Protein AF-A0A0P9DHN0-F1 (afdb_monomer)

Nearest PDB structures (foldseek):
  5w93-assembly2_B  TM=3.216E-01  e=1.564E+00  Mus musculus
  3rqg-assembly2_C  TM=2.589E-01  e=5.281E+00  Homo sapiens
  3rqg-assembly3_C  TM=2.589E-01  e=5.281E+00  Homo sapiens
  3l8i-assembly3_C-2  TM=2.697E-01  e=8.593E+00  Homo sapiens
  3l8i-assembly4_C  TM=2.697E-01  e=8.593E+00  Homo sapiens

Mean predicted aligned error: 5.7 Å

Structure (mmCIF, N/CA/C/O backbone):
data_AF-A0A0P9DHN0-F1
#
_entry.id   AF-A0A0P9DHN0-F1
#
loop_
_atom_site.group_PDB
_atom_site.id
_atom_site.type_symbol
_atom_site.label_atom_id
_atom_site.label_alt_id
_atom_site.label_comp_id
_atom_site.label_asym_id
_atom_site.label_entity_id
_atom_site.label_seq_id
_atom_site.pdbx_PDB_ins_code
_atom_site.Cartn_x
_atom_site.Cartn_y
_atom_site.Cartn_z
_atom_site.occupancy
_atom_site.B_iso_or_equiv
_atom_site.auth_seq_id
_atom_site.auth_comp_id
_atom_site.auth_asym_id
_atom_site.auth_atom_id
_atom_site.pdbx_PDB_model_num
ATOM 1 N N . MET A 1 1 ? -7.148 16.954 20.393 1.00 38.78 1 MET A N 1
ATOM 2 C CA . MET A 1 1 ? -5.709 17.163 20.135 1.00 38.78 1 MET A CA 1
ATOM 3 C C . MET A 1 1 ? -5.195 15.887 19.484 1.00 38.78 1 MET A C 1
ATOM 5 O O . MET A 1 1 ? -5.041 14.894 20.178 1.00 38.78 1 MET A O 1
ATOM 9 N N . VAL A 1 2 ? -5.097 15.856 18.152 1.00 50.22 2 VAL A N 1
ATOM 10 C CA . VAL A 1 2 ? -4.623 14.665 17.426 1.00 50.22 2 VAL A CA 1
ATOM 11 C C . VAL A 1 2 ? -3.109 14.611 17.604 1.00 50.22 2 VAL A C 1
ATOM 13 O O . VAL A 1 2 ? -2.410 15.540 17.203 1.00 50.22 2 VAL A O 1
ATOM 16 N N . VAL A 1 3 ? -2.605 13.579 18.277 1.00 54.25 3 VAL A N 1
ATOM 17 C CA . VAL A 1 3 ? -1.162 13.344 18.385 1.00 54.25 3 VAL A CA 1
ATOM 18 C C . VAL A 1 3 ? -0.715 12.787 17.039 1.00 54.25 3 VAL A C 1
ATOM 20 O O . VAL A 1 3 ? -0.810 11.587 16.800 1.00 54.25 3 VAL A O 1
ATOM 23 N N . SER A 1 4 ? -0.285 13.665 16.134 1.00 64.75 4 SER A N 1
ATOM 24 C CA . SER A 1 4 ? 0.313 13.237 14.870 1.00 64.75 4 SER A CA 1
ATOM 25 C C . SER A 1 4 ? 1.574 12.430 15.171 1.00 64.75 4 SER A C 1
ATOM 27 O O . SER A 1 4 ? 2.517 12.942 15.781 1.00 64.75 4 SER A O 1
ATOM 29 N N . ILE A 1 5 ? 1.601 11.164 14.762 1.00 78.38 5 ILE A N 1
ATOM 30 C CA . ILE A 1 5 ? 2.792 10.322 14.905 1.00 78.38 5 ILE A CA 1
ATOM 31 C C . ILE A 1 5 ? 3.833 10.716 13.852 1.00 78.38 5 ILE A C 1
ATOM 33 O O . ILE A 1 5 ? 3.501 11.194 12.766 1.00 78.38 5 ILE A O 1
ATOM 37 N N . ASN A 1 6 ? 5.116 10.538 14.169 1.00 85.12 6 ASN A N 1
ATOM 38 C CA . ASN A 1 6 ? 6.185 10.938 13.260 1.00 85.12 6 ASN A CA 1
ATOM 39 C C . ASN A 1 6 ? 6.344 9.958 12.079 1.00 85.12 6 ASN A C 1
ATOM 41 O O . ASN A 1 6 ? 5.947 8.791 12.135 1.00 85.12 6 ASN A O 1
ATOM 45 N N . LEU A 1 7 ? 6.982 10.434 11.007 1.00 85.81 7 LEU A N 1
ATOM 46 C CA . LEU A 1 7 ? 7.231 9.640 9.801 1.00 85.81 7 LEU A CA 1
ATOM 47 C C . LEU A 1 7 ? 8.051 8.371 10.090 1.00 85.81 7 LEU A C 1
ATOM 49 O O . LEU A 1 7 ? 7.834 7.348 9.451 1.00 85.81 7 LEU A O 1
ATOM 53 N N . ALA A 1 8 ? 8.963 8.407 11.065 1.00 87.81 8 ALA A N 1
ATOM 54 C CA . ALA A 1 8 ? 9.816 7.266 11.393 1.00 87.81 8 ALA A CA 1
ATOM 55 C C . ALA A 1 8 ? 9.011 6.056 11.901 1.00 87.81 8 ALA A C 1
ATOM 57 O O . ALA A 1 8 ? 9.312 4.924 11.521 1.00 87.81 8 ALA A O 1
ATOM 58 N N . VAL A 1 9 ? 7.965 6.284 12.703 1.00 89.94 9 VAL A N 1
ATOM 59 C CA . VAL A 1 9 ? 7.051 5.226 13.167 1.00 89.94 9 VAL A CA 1
ATOM 60 C C . VAL A 1 9 ? 6.307 4.598 11.989 1.00 89.94 9 VAL A C 1
ATOM 62 O O . VAL A 1 9 ? 6.226 3.374 11.888 1.00 89.94 9 VAL A O 1
ATOM 65 N N . VAL A 1 10 ? 5.814 5.423 11.065 1.00 92.00 10 VAL A N 1
ATOM 66 C CA . VAL A 1 10 ? 5.104 4.949 9.870 1.00 92.00 10 VAL A CA 1
ATOM 67 C C . VAL A 1 10 ? 6.028 4.152 8.951 1.00 92.00 10 VAL A C 1
ATOM 69 O O . VAL A 1 10 ? 5.682 3.049 8.536 1.00 92.00 10 VAL A O 1
ATOM 72 N N . GLU A 1 11 ? 7.232 4.653 8.681 1.00 92.31 11 GLU A N 1
ATOM 73 C CA . GLU A 1 11 ? 8.241 3.955 7.877 1.00 92.31 11 GLU A CA 1
ATOM 74 C C . GLU A 1 11 ? 8.648 2.614 8.506 1.00 92.31 11 GLU A C 1
ATOM 76 O O . GLU A 1 11 ? 8.776 1.601 7.813 1.00 92.31 11 GLU A O 1
ATOM 81 N N . HIS A 1 12 ? 8.789 2.569 9.834 1.00 92.62 12 HIS A N 1
ATOM 82 C CA . HIS A 1 12 ? 9.043 1.324 10.552 1.00 92.62 12 HIS A CA 1
ATOM 83 C C . HIS A 1 12 ? 7.888 0.324 10.389 1.00 92.62 12 HIS A C 1
ATOM 85 O O . HIS A 1 12 ? 8.124 -0.856 10.119 1.00 92.62 12 HIS A O 1
ATOM 91 N N . ALA A 1 13 ? 6.640 0.785 10.493 1.00 93.88 13 ALA A N 1
ATOM 92 C CA . ALA A 1 13 ? 5.463 -0.054 10.297 1.00 93.88 13 ALA A CA 1
ATOM 93 C C . ALA A 1 13 ? 5.363 -0.596 8.864 1.00 93.88 13 ALA A C 1
ATOM 95 O O . ALA A 1 13 ? 5.100 -1.785 8.679 1.00 93.88 13 ALA A O 1
ATOM 96 N N . ILE A 1 14 ? 5.637 0.242 7.857 1.00 94.88 14 ILE A N 1
ATOM 97 C CA . ILE A 1 14 ? 5.677 -0.167 6.446 1.00 94.88 14 ILE A CA 1
ATOM 98 C C . ILE A 1 14 ? 6.739 -1.247 6.247 1.00 94.88 14 ILE A C 1
ATOM 100 O O . ILE A 1 14 ? 6.458 -2.270 5.629 1.00 94.88 14 ILE A O 1
ATOM 104 N N . ARG A 1 15 ? 7.939 -1.069 6.813 1.00 93.75 15 ARG A N 1
ATOM 105 C CA . ARG A 1 15 ? 9.014 -2.067 6.715 1.00 93.75 15 ARG A CA 1
ATOM 106 C C . ARG A 1 15 ? 8.623 -3.401 7.353 1.00 93.75 15 ARG A C 1
ATOM 108 O O . ARG A 1 15 ? 8.897 -4.450 6.777 1.00 93.75 15 ARG A O 1
ATOM 115 N N . ARG A 1 16 ? 7.963 -3.383 8.515 1.00 94.69 16 ARG A N 1
ATOM 116 C CA . ARG A 1 16 ? 7.462 -4.611 9.157 1.00 94.69 16 ARG A CA 1
ATOM 117 C C . ARG A 1 16 ? 6.380 -5.296 8.324 1.00 94.69 16 ARG A C 1
ATOM 119 O O . ARG A 1 16 ? 6.363 -6.521 8.235 1.00 94.69 16 ARG A O 1
ATOM 126 N N . GLU A 1 17 ? 5.483 -4.526 7.712 1.00 96.00 17 GLU A N 1
ATOM 127 C CA . GLU A 1 17 ? 4.473 -5.079 6.807 1.00 96.00 17 GLU A CA 1
ATOM 128 C C . GLU A 1 17 ? 5.112 -5.674 5.545 1.00 96.00 17 GLU A C 1
ATOM 130 O O . GLU A 1 17 ? 4.726 -6.775 5.158 1.00 96.00 17 GLU A O 1
ATOM 135 N N . ARG A 1 18 ? 6.133 -5.024 4.963 1.00 94.19 18 ARG A N 1
ATOM 136 C CA . ARG A 1 18 ? 6.924 -5.569 3.843 1.00 94.19 18 ARG A CA 1
ATOM 137 C C . ARG A 1 18 ? 7.537 -6.914 4.199 1.00 94.19 18 ARG A C 1
ATOM 139 O O . ARG A 1 18 ? 7.290 -7.881 3.492 1.00 94.19 18 ARG A O 1
ATOM 146 N N . GLN A 1 19 ? 8.244 -6.990 5.328 1.00 94.12 19 GLN A N 1
ATOM 147 C CA . GLN A 1 19 ? 8.865 -8.231 5.803 1.00 94.12 19 GLN A CA 1
ATOM 148 C C . GLN A 1 19 ? 7.846 -9.364 5.949 1.00 94.12 19 GLN A C 1
ATOM 150 O O . GLN A 1 19 ? 8.111 -10.490 5.544 1.00 94.12 19 GLN A O 1
ATOM 155 N N . TYR A 1 20 ? 6.662 -9.073 6.491 1.00 93.00 20 TYR A N 1
ATOM 156 C CA . TYR A 1 20 ? 5.600 -10.072 6.569 1.00 93.00 20 TYR A CA 1
ATOM 157 C C . TYR A 1 20 ? 5.079 -10.489 5.189 1.00 93.00 20 TYR A C 1
ATOM 159 O O . TYR A 1 20 ? 4.799 -11.665 4.968 1.00 93.00 20 TYR A O 1
ATOM 167 N N . GLN A 1 21 ? 4.886 -9.536 4.274 1.00 92.75 21 GLN A N 1
ATOM 168 C CA . GLN A 1 21 ? 4.414 -9.837 2.924 1.00 92.75 21 GLN A CA 1
ATOM 169 C C . GLN A 1 21 ? 5.425 -10.707 2.177 1.00 92.75 21 GLN A C 1
ATOM 171 O O . GLN A 1 21 ? 5.005 -11.692 1.579 1.00 92.75 21 GLN A O 1
ATOM 176 N N . ASP A 1 22 ? 6.718 -10.409 2.306 1.00 92.94 22 ASP A N 1
ATOM 177 C CA . ASP A 1 22 ? 7.798 -11.209 1.728 1.00 92.94 22 ASP A CA 1
ATOM 178 C C . ASP A 1 22 ? 7.840 -12.618 2.350 1.00 92.94 22 ASP A C 1
ATOM 180 O O . ASP A 1 22 ? 7.936 -13.606 1.634 1.00 92.94 22 ASP A O 1
ATOM 184 N N . GLN A 1 23 ? 7.662 -12.753 3.671 1.00 92.62 23 GLN A N 1
ATOM 185 C CA . GLN A 1 23 ? 7.566 -14.070 4.328 1.00 92.62 23 GLN A CA 1
ATOM 186 C C . GLN A 1 23 ? 6.352 -14.884 3.868 1.00 92.62 23 GLN A C 1
ATOM 188 O O . GLN A 1 23 ? 6.410 -16.108 3.800 1.00 92.62 23 GLN A O 1
ATOM 193 N N . LYS A 1 24 ? 5.222 -14.218 3.609 1.00 91.38 24 LYS A N 1
ATOM 194 C CA . LYS A 1 24 ? 3.962 -14.887 3.272 1.00 91.38 24 LYS A CA 1
ATOM 195 C C . LYS A 1 24 ? 3.856 -15.256 1.796 1.00 91.38 24 LYS A C 1
ATOM 197 O O . LYS A 1 24 ? 3.225 -16.258 1.472 1.00 91.38 24 LYS A O 1
ATOM 202 N N . TRP A 1 25 ? 4.377 -14.405 0.921 1.00 91.81 25 TRP A N 1
ATOM 203 C CA . TRP A 1 25 ? 4.154 -14.484 -0.522 1.00 91.81 25 TRP A CA 1
ATOM 204 C C . TRP A 1 25 ? 5.442 -14.623 -1.333 1.00 91.81 25 TRP A C 1
ATOM 206 O O . TRP A 1 25 ? 5.347 -14.734 -2.548 1.00 91.81 25 TRP A O 1
ATOM 216 N N . GLY A 1 26 ? 6.604 -14.637 -0.677 1.00 91.25 26 GLY A N 1
ATOM 217 C CA . GLY A 1 26 ? 7.928 -14.641 -1.292 1.00 91.25 26 GLY A CA 1
ATOM 218 C C . GLY A 1 26 ? 8.450 -13.238 -1.611 1.00 91.25 26 GLY A C 1
ATOM 219 O O . GLY A 1 26 ? 7.719 -12.245 -1.623 1.00 91.25 26 GLY A O 1
ATOM 220 N N . THR A 1 27 ? 9.756 -13.165 -1.829 1.00 93.31 27 THR A N 1
ATOM 221 C CA . THR A 1 27 ? 10.516 -11.938 -2.089 1.00 93.31 27 THR A CA 1
ATOM 222 C C . THR A 1 27 ? 10.354 -11.442 -3.529 1.00 93.31 27 THR A C 1
ATOM 224 O O . THR A 1 27 ? 9.903 -12.161 -4.422 1.00 93.31 27 THR A O 1
ATOM 227 N N . LEU A 1 28 ? 10.798 -10.207 -3.789 1.00 92.81 28 LEU A N 1
ATOM 228 C CA . LEU A 1 28 ? 10.817 -9.621 -5.137 1.00 92.81 28 LEU A CA 1
ATOM 229 C C . LEU A 1 28 ? 11.670 -10.427 -6.134 1.00 92.81 28 LEU A C 1
ATOM 231 O O . LEU A 1 28 ? 11.414 -10.376 -7.335 1.00 92.81 28 LEU A O 1
ATOM 235 N N . GLN A 1 29 ? 12.689 -11.138 -5.646 1.00 91.12 29 GLN A N 1
ATOM 236 C CA . GLN A 1 29 ? 13.567 -11.987 -6.450 1.00 91.12 29 GLN A CA 1
ATOM 237 C C . GLN A 1 29 ? 12.905 -13.326 -6.789 1.00 91.12 29 GLN A C 1
ATOM 239 O O . GLN A 1 29 ? 13.080 -13.827 -7.897 1.00 91.12 29 GLN A O 1
ATOM 244 N N . GLU A 1 30 ? 12.139 -13.891 -5.856 1.00 90.31 30 GLU A N 1
ATOM 245 C CA . GLU A 1 30 ? 11.426 -15.159 -6.044 1.00 90.31 30 GLU A CA 1
ATOM 246 C C . GLU A 1 30 ? 10.188 -14.983 -6.933 1.00 90.31 30 GLU A C 1
ATOM 248 O O . GLU A 1 30 ? 9.918 -15.811 -7.806 1.00 90.31 30 GLU A O 1
ATOM 253 N N . HIS A 1 31 ? 9.453 -13.882 -6.751 1.00 92.19 31 HIS A N 1
ATOM 254 C CA . HIS A 1 31 ? 8.204 -13.605 -7.459 1.00 92.19 31 HIS A CA 1
ATOM 255 C C . HIS A 1 31 ? 8.147 -12.163 -7.990 1.00 92.19 31 HIS A C 1
ATOM 257 O O . HIS A 1 31 ? 7.376 -11.338 -7.491 1.00 92.19 31 HIS A O 1
ATOM 263 N N . PRO A 1 32 ? 8.934 -11.830 -9.031 1.00 92.25 32 PRO A N 1
ATOM 264 C CA . PRO A 1 32 ? 8.901 -10.500 -9.622 1.00 92.25 32 PRO A CA 1
ATOM 265 C C . PRO A 1 32 ? 7.561 -10.240 -10.319 1.00 92.25 32 PRO A C 1
ATOM 267 O O . PRO A 1 32 ? 7.019 -11.089 -11.032 1.00 92.25 32 PRO A O 1
ATOM 270 N N . HIS A 1 33 ? 7.043 -9.021 -10.174 1.00 93.50 33 HIS A N 1
ATOM 271 C CA . HIS A 1 33 ? 5.793 -8.614 -10.814 1.00 93.50 33 HIS A CA 1
ATOM 272 C C . HIS A 1 33 ? 6.005 -7.486 -11.826 1.00 93.50 33 HIS A C 1
ATOM 274 O O . HIS A 1 33 ? 6.757 -6.535 -11.596 1.00 93.50 33 HIS A O 1
ATOM 280 N N . ALA A 1 34 ? 5.291 -7.558 -12.950 1.00 95.00 34 ALA A N 1
ATOM 281 C CA . ALA A 1 34 ? 5.169 -6.430 -13.866 1.00 95.00 34 ALA A CA 1
ATOM 282 C C . ALA A 1 34 ? 4.412 -5.268 -13.196 1.00 95.00 34 ALA A C 1
ATOM 284 O O . ALA A 1 34 ? 3.576 -5.480 -12.315 1.00 95.00 34 ALA A O 1
ATOM 285 N N . LEU A 1 35 ? 4.650 -4.035 -13.652 1.00 95.06 35 LEU A N 1
ATOM 286 C CA . LEU A 1 35 ? 4.042 -2.835 -13.064 1.00 95.06 35 LEU A CA 1
ATOM 287 C C . LEU A 1 35 ? 2.501 -2.889 -13.043 1.00 95.06 35 LEU A C 1
ATOM 289 O O . LEU A 1 35 ? 1.879 -2.537 -12.043 1.00 95.06 35 LEU A O 1
ATOM 293 N N . GLY A 1 36 ? 1.873 -3.421 -14.096 1.00 95.81 36 GLY A N 1
ATOM 294 C CA . GLY A 1 36 ? 0.418 -3.625 -14.134 1.00 95.81 36 GLY A CA 1
ATOM 295 C C . GLY A 1 36 ? -0.112 -4.608 -13.076 1.00 95.81 36 GLY A C 1
ATOM 296 O O . GLY A 1 36 ? -1.211 -4.415 -12.546 1.00 95.81 36 GLY A O 1
ATOM 297 N N . ALA A 1 37 ? 0.669 -5.631 -12.713 1.00 96.94 37 ALA A N 1
ATOM 298 C CA . ALA A 1 37 ? 0.300 -6.569 -11.652 1.00 96.94 37 ALA A CA 1
ATOM 299 C C . ALA A 1 37 ? 0.368 -5.891 -10.273 1.00 96.94 37 ALA A C 1
ATOM 301 O O . ALA A 1 37 ? -0.570 -6.019 -9.485 1.00 96.94 37 ALA A O 1
ATOM 302 N N . TRP A 1 38 ? 1.400 -5.076 -10.020 1.00 97.69 38 TRP A N 1
ATOM 303 C CA . TRP A 1 38 ? 1.478 -4.245 -8.813 1.00 97.69 38 TRP A CA 1
ATOM 304 C C . TRP A 1 38 ? 0.284 -3.297 -8.681 1.00 97.69 38 TRP A C 1
ATOM 306 O O . TRP A 1 38 ? -0.359 -3.275 -7.632 1.00 97.69 38 TRP A O 1
ATOM 316 N N . LEU A 1 39 ? -0.066 -2.571 -9.750 1.00 97.75 39 LEU A N 1
ATOM 317 C CA . LEU A 1 39 ? -1.242 -1.689 -9.769 1.00 97.75 39 LEU A CA 1
ATOM 318 C C . LEU A 1 39 ? -2.529 -2.449 -9.426 1.00 97.75 39 LEU A C 1
ATOM 320 O O . LEU A 1 39 ? -3.350 -1.969 -8.645 1.00 97.75 39 LEU A O 1
ATOM 324 N N . THR A 1 40 ? -2.676 -3.670 -9.942 1.00 98.12 40 THR A N 1
ATOM 325 C CA . THR A 1 40 ? -3.828 -4.532 -9.649 1.00 98.12 40 THR A CA 1
ATOM 326 C C . THR A 1 40 ? -3.888 -4.925 -8.169 1.00 98.12 40 THR A C 1
ATOM 328 O O . THR A 1 40 ? -4.951 -4.832 -7.550 1.00 98.12 40 THR A O 1
ATOM 331 N N . LEU A 1 41 ? -2.757 -5.313 -7.570 1.00 97.62 41 LEU A N 1
ATOM 332 C CA . LEU A 1 41 ? -2.676 -5.651 -6.144 1.00 97.62 41 LEU A CA 1
ATOM 333 C C . LEU A 1 41 ? -2.959 -4.439 -5.246 1.00 97.62 41 LEU A C 1
ATOM 335 O O . LEU A 1 41 ? -3.691 -4.560 -4.260 1.00 97.62 41 LEU A O 1
ATOM 339 N N . ILE A 1 42 ? -2.422 -3.271 -5.606 1.00 98.25 42 ILE A N 1
ATOM 340 C CA . ILE A 1 42 ? -2.658 -2.004 -4.905 1.00 98.25 42 ILE A CA 1
ATOM 341 C C . ILE A 1 42 ? -4.150 -1.657 -4.940 1.00 98.25 42 ILE A C 1
ATOM 343 O O . ILE A 1 42 ? -4.747 -1.425 -3.888 1.00 98.25 42 ILE A O 1
ATOM 347 N N . ARG A 1 43 ? -4.779 -1.711 -6.121 1.00 98.44 43 ARG A N 1
ATOM 348 C CA . ARG A 1 43 ? -6.222 -1.488 -6.296 1.00 98.44 43 ARG A CA 1
ATOM 349 C C . ARG A 1 43 ? -7.054 -2.429 -5.437 1.00 98.44 43 ARG A C 1
ATOM 351 O O . ARG A 1 43 ? -7.992 -1.991 -4.777 1.00 98.44 43 ARG A O 1
ATOM 358 N N . HIS A 1 44 ? -6.709 -3.714 -5.424 1.00 98.00 44 HIS A N 1
ATOM 359 C CA . HIS A 1 44 ? -7.402 -4.709 -4.608 1.00 98.00 44 HIS A CA 1
ATOM 360 C C . HIS A 1 44 ? -7.324 -4.393 -3.112 1.00 98.00 44 HIS A C 1
ATOM 362 O O . HIS A 1 44 ? -8.329 -4.466 -2.408 1.00 98.00 44 HIS A O 1
ATOM 368 N N . ARG A 1 45 ? -6.143 -4.020 -2.605 1.00 97.25 45 ARG A N 1
ATOM 369 C CA . ARG A 1 45 ? -5.985 -3.659 -1.188 1.00 97.25 45 ARG A CA 1
ATOM 370 C C . ARG A 1 45 ? -6.686 -2.360 -0.830 1.00 97.25 45 ARG A C 1
ATOM 372 O O . ARG A 1 45 ? -7.247 -2.291 0.258 1.00 97.25 45 ARG A O 1
ATOM 379 N N . LEU A 1 46 ? -6.689 -1.383 -1.729 1.00 97.38 46 LEU A N 1
ATOM 380 C CA . LEU A 1 46 ? -7.367 -0.117 -1.493 1.00 97.38 46 LEU A CA 1
ATOM 381 C C . LEU A 1 46 ? -8.889 -0.294 -1.440 1.00 97.38 46 LEU A C 1
ATOM 383 O O . LEU A 1 46 ? -9.510 0.199 -0.509 1.00 97.38 46 LEU A O 1
ATOM 387 N N . ARG A 1 47 ? -9.467 -1.115 -2.326 1.00 97.62 47 ARG A N 1
ATOM 388 C CA . ARG A 1 47 ? -10.886 -1.509 -2.232 1.00 97.62 47 ARG A CA 1
ATOM 389 C C . ARG A 1 47 ? -11.211 -2.176 -0.899 1.00 97.62 47 ARG A C 1
ATOM 391 O O . ARG A 1 47 ? -12.183 -1.819 -0.255 1.00 97.62 47 ARG A O 1
ATOM 398 N N . LYS A 1 48 ? -10.345 -3.074 -0.415 1.00 96.88 48 LYS A N 1
ATOM 399 C CA . LYS A 1 48 ? -10.519 -3.667 0.922 1.00 96.88 48 LYS A CA 1
ATOM 400 C C . LYS A 1 48 ? -10.461 -2.641 2.054 1.00 96.88 48 LYS A C 1
ATOM 402 O O . LYS A 1 48 ? -11.038 -2.894 3.105 1.00 96.88 48 LYS A O 1
ATOM 407 N N . ALA A 1 49 ? -9.731 -1.541 1.879 1.00 96.75 49 ALA A N 1
ATOM 408 C CA . ALA A 1 49 ? -9.709 -0.449 2.846 1.00 96.75 49 ALA A CA 1
ATOM 409 C C . ALA A 1 49 ? -11.040 0.317 2.841 1.00 96.75 49 ALA A C 1
ATOM 411 O O . ALA A 1 49 ? -11.581 0.584 3.909 1.00 96.75 49 ALA A O 1
ATOM 412 N N . GLU A 1 50 ? -11.580 0.602 1.652 1.00 96.50 50 GLU A N 1
ATOM 413 C CA . GLU A 1 50 ? -12.906 1.208 1.469 1.00 96.50 50 GLU A CA 1
ATOM 414 C C . GLU A 1 50 ? -14.004 0.328 2.083 1.00 96.50 50 GLU A C 1
ATOM 416 O O . GLU A 1 50 ? -14.798 0.811 2.887 1.00 96.50 50 GLU A O 1
ATOM 421 N N . ASP A 1 51 ? -13.992 -0.978 1.798 1.00 95.88 51 ASP A N 1
ATOM 422 C CA . ASP A 1 51 ? -14.949 -1.940 2.358 1.00 95.88 51 ASP A CA 1
ATOM 423 C C . ASP A 1 51 ? -14.872 -2.004 3.892 1.00 95.88 51 ASP A C 1
ATOM 425 O O . ASP A 1 51 ? -15.897 -2.082 4.569 1.00 95.88 51 ASP A O 1
ATOM 429 N N . ALA A 1 52 ? -13.659 -1.972 4.455 1.00 94.94 52 ALA A N 1
ATOM 430 C CA . ALA A 1 52 ? -13.455 -2.002 5.900 1.00 94.94 52 ALA A CA 1
ATOM 431 C C .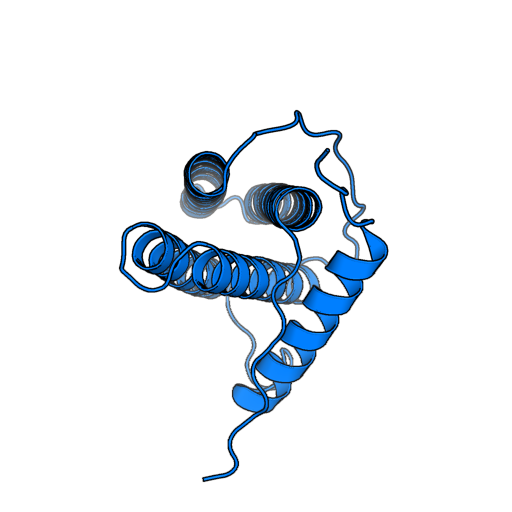 ALA A 1 52 ? -13.971 -0.730 6.587 1.00 94.94 52 ALA A C 1
ATOM 433 O O . ALA A 1 52 ? -14.580 -0.827 7.652 1.00 94.94 52 ALA A O 1
ATOM 434 N N . TRP A 1 53 ? -13.754 0.434 5.963 1.00 94.75 53 TRP A N 1
ATOM 435 C CA . TRP A 1 53 ? -14.225 1.729 6.457 1.00 94.75 53 TRP A CA 1
ATOM 436 C C . TRP A 1 53 ? -15.751 1.858 6.382 1.00 94.75 53 TRP A C 1
ATOM 438 O O . TRP A 1 53 ? -16.375 2.270 7.355 1.00 94.75 53 TRP A O 1
ATOM 448 N N . CYS A 1 54 ? -16.359 1.458 5.260 1.00 91.88 54 CYS A N 1
ATOM 449 C CA . CYS A 1 54 ? -17.816 1.447 5.090 1.00 91.88 54 CYS A CA 1
ATOM 450 C C . CYS A 1 54 ? -18.510 0.369 5.943 1.00 91.88 54 CYS A C 1
ATOM 452 O O . CYS A 1 54 ? -19.707 0.467 6.214 1.00 91.88 54 CYS A O 1
ATOM 454 N N . GLY A 1 55 ? -17.793 -0.701 6.292 1.00 88.12 55 GLY A N 1
ATOM 455 C CA . GLY A 1 55 ? -18.320 -1.857 7.009 1.00 88.12 55 GLY A CA 1
ATOM 456 C C . GLY A 1 55 ? -18.172 -1.779 8.532 1.00 88.12 55 GLY A C 1
ATOM 457 O O . GLY A 1 55 ? -17.677 -0.817 9.107 1.00 88.12 55 GLY A O 1
ATOM 458 N N . ALA A 1 56 ? -18.547 -2.867 9.210 1.00 81.12 56 ALA A N 1
ATOM 459 C CA . ALA A 1 56 ? -18.470 -2.977 10.673 1.00 81.12 56 ALA A CA 1
ATOM 460 C C . ALA A 1 56 ? -17.036 -3.141 11.230 1.00 81.12 56 ALA A C 1
ATOM 462 O O . ALA A 1 56 ? -16.859 -3.263 12.439 1.00 81.12 56 ALA A O 1
ATOM 463 N N . GLN A 1 57 ? -16.016 -3.200 10.366 1.00 81.56 57 GLN A N 1
ATOM 464 C CA . GLN A 1 57 ? -14.618 -3.421 10.763 1.00 81.56 57 GLN A CA 1
ATOM 465 C C . GLN A 1 57 ? -13.951 -2.133 11.275 1.00 81.56 57 GLN A C 1
ATOM 467 O O . GLN A 1 57 ? -13.000 -2.208 12.054 1.00 81.56 57 GLN A O 1
ATOM 472 N N . GLY A 1 58 ? -14.472 -0.969 10.875 1.00 86.81 58 GLY A N 1
ATOM 473 C CA . GLY A 1 58 ? -14.073 0.336 11.386 1.00 86.81 58 GLY A CA 1
ATOM 474 C C . GLY A 1 58 ? -12.729 0.850 10.860 1.00 86.81 58 GLY A C 1
ATOM 475 O O . GLY A 1 58 ? -12.066 0.247 10.011 1.00 86.81 58 GLY A O 1
ATOM 476 N N . ASN A 1 59 ? -12.324 2.004 11.398 1.00 91.81 59 ASN A N 1
ATOM 477 C CA . ASN A 1 59 ? -11.146 2.747 10.944 1.00 91.81 59 ASN A CA 1
ATOM 478 C C . ASN A 1 59 ? -9.837 1.958 11.090 1.00 91.81 59 ASN A C 1
ATOM 480 O O . ASN A 1 59 ? -8.989 2.044 10.208 1.00 91.81 59 ASN A O 1
ATOM 484 N N . ASP A 1 60 ? -9.673 1.157 12.144 1.00 92.50 60 ASP A N 1
ATOM 485 C CA . ASP A 1 60 ? -8.427 0.418 12.391 1.00 92.50 60 ASP A CA 1
ATOM 486 C C . ASP A 1 60 ? -8.115 -0.595 11.286 1.00 92.50 60 ASP A C 1
ATOM 488 O O . ASP A 1 60 ? -6.972 -0.719 10.836 1.00 92.50 60 ASP A O 1
ATOM 492 N N . GLU A 1 61 ? -9.129 -1.324 10.815 1.00 94.00 61 GLU A N 1
ATOM 493 C CA . GLU A 1 61 ? -8.947 -2.265 9.714 1.00 94.00 61 GLU A CA 1
ATOM 494 C C . GLU A 1 61 ? -8.719 -1.522 8.395 1.00 94.00 61 GLU A C 1
ATOM 496 O O . GLU A 1 61 ? -7.843 -1.922 7.627 1.00 94.00 61 GLU A O 1
ATOM 501 N N . ALA A 1 62 ? -9.408 -0.402 8.154 1.00 95.62 62 ALA A N 1
ATOM 502 C CA . ALA A 1 62 ? -9.151 0.440 6.987 1.00 95.62 62 ALA A CA 1
ATOM 503 C C . ALA A 1 62 ? -7.700 0.958 6.965 1.00 95.62 62 ALA A C 1
ATOM 505 O O . ALA A 1 62 ? -6.993 0.790 5.968 1.00 95.62 62 ALA A O 1
ATOM 506 N N . LEU A 1 63 ? -7.201 1.482 8.088 1.00 95.81 63 LEU A N 1
ATOM 507 C CA . LEU A 1 63 ? -5.811 1.918 8.242 1.00 95.81 63 LEU A CA 1
ATOM 508 C C . LEU A 1 63 ? -4.827 0.760 8.044 1.00 95.81 63 LEU A C 1
ATOM 510 O O . LEU A 1 63 ? -3.770 0.935 7.437 1.00 95.81 63 LEU A O 1
ATOM 514 N N . ARG A 1 64 ? -5.181 -0.455 8.478 1.00 95.69 64 ARG A N 1
ATOM 515 C CA . ARG A 1 64 ? -4.344 -1.649 8.283 1.00 95.69 64 ARG A CA 1
ATOM 516 C C . ARG A 1 64 ? -4.245 -2.008 6.805 1.00 95.69 64 ARG A C 1
ATOM 518 O O . ARG A 1 64 ? -3.179 -2.402 6.329 1.00 95.69 64 ARG A O 1
ATOM 525 N N . ARG A 1 65 ? -5.334 -1.851 6.051 1.00 97.06 65 ARG A N 1
ATOM 526 C CA . ARG A 1 65 ? -5.326 -2.008 4.591 1.00 97.06 65 ARG A CA 1
ATOM 527 C C . ARG A 1 65 ? -4.534 -0.898 3.902 1.00 97.06 65 ARG A C 1
ATOM 529 O O . ARG A 1 65 ? -3.794 -1.205 2.972 1.00 97.06 65 ARG A O 1
ATOM 536 N N . ILE A 1 66 ? -4.597 0.342 4.384 1.00 97.12 66 ILE A N 1
ATOM 537 C CA . ILE A 1 66 ? -3.763 1.448 3.880 1.00 97.12 66 ILE A CA 1
ATOM 538 C C . ILE A 1 66 ? -2.272 1.170 4.130 1.00 97.12 66 ILE A C 1
ATOM 540 O O . ILE A 1 66 ? -1.455 1.364 3.231 1.00 97.12 66 ILE A O 1
ATOM 544 N N . LEU A 1 67 ? -1.906 0.620 5.292 1.00 97.06 67 LEU A N 1
ATOM 545 C CA . LEU A 1 67 ? -0.539 0.164 5.569 1.00 97.06 67 LEU A CA 1
ATOM 546 C C . LEU A 1 67 ? -0.090 -0.930 4.583 1.00 97.06 67 LEU A C 1
ATOM 548 O O . LEU A 1 67 ? 1.025 -0.883 4.062 1.00 97.06 67 LEU A O 1
ATOM 552 N N . GLN A 1 68 ? -0.975 -1.882 4.264 1.00 97.25 68 GLN A N 1
ATOM 553 C CA . GLN A 1 68 ? -0.719 -2.901 3.238 1.00 97.25 68 GLN A CA 1
ATOM 554 C C . GLN A 1 68 ? -0.512 -2.287 1.851 1.00 97.25 68 GLN A C 1
ATOM 556 O O . GLN A 1 68 ? 0.377 -2.733 1.129 1.00 97.25 68 GLN A O 1
ATOM 561 N N . VAL A 1 69 ? -1.300 -1.271 1.485 1.00 97.88 69 VAL A N 1
ATOM 562 C CA . VAL A 1 69 ? -1.133 -0.516 0.235 1.00 97.88 69 VAL A CA 1
ATOM 563 C C . VAL A 1 69 ? 0.236 0.166 0.194 1.00 97.88 69 VAL A C 1
ATOM 565 O O . VAL A 1 69 ? 0.968 -0.023 -0.774 1.00 97.88 69 VAL A O 1
ATOM 568 N N . ALA A 1 70 ? 0.620 0.892 1.248 1.00 96.94 70 ALA A N 1
ATOM 569 C CA . ALA A 1 70 ? 1.921 1.559 1.329 1.00 96.94 70 ALA A CA 1
ATOM 570 C C . ALA A 1 70 ? 3.087 0.567 1.181 1.00 96.94 70 ALA A C 1
ATOM 572 O O . ALA A 1 70 ? 4.035 0.834 0.444 1.00 96.94 70 ALA A O 1
ATOM 573 N N . SER A 1 71 ? 2.975 -0.602 1.820 1.00 96.50 71 SER A N 1
ATOM 574 C CA . SER A 1 71 ? 3.918 -1.713 1.668 1.00 96.50 71 SER A CA 1
ATOM 575 C C . SER A 1 71 ? 3.993 -2.212 0.220 1.00 96.50 71 SER A C 1
ATOM 577 O O . SER A 1 71 ? 5.076 -2.262 -0.351 1.00 96.50 71 SER A O 1
ATOM 579 N N . LEU A 1 72 ? 2.869 -2.502 -0.439 1.00 97.38 72 LEU A N 1
ATOM 580 C CA . LEU A 1 72 ? 2.890 -2.940 -1.844 1.00 97.38 72 LEU A CA 1
ATOM 581 C C . LEU A 1 72 ? 3.507 -1.893 -2.780 1.00 97.38 72 LEU A C 1
ATOM 583 O O . LEU A 1 72 ? 4.236 -2.242 -3.705 1.00 97.38 72 LEU A O 1
ATOM 587 N N . ILE A 1 73 ? 3.244 -0.608 -2.535 1.00 96.62 73 ILE A N 1
ATOM 588 C CA . ILE A 1 73 ? 3.846 0.468 -3.324 1.00 96.62 73 ILE A CA 1
ATOM 589 C C . ILE A 1 73 ? 5.356 0.529 -3.085 1.00 96.62 73 ILE A C 1
ATOM 591 O O . ILE A 1 73 ? 6.106 0.651 -4.048 1.00 96.62 73 ILE A O 1
ATOM 595 N N . THR A 1 74 ? 5.817 0.404 -1.836 1.00 95.25 74 THR A N 1
ATOM 596 C CA . THR A 1 74 ? 7.251 0.294 -1.529 1.00 95.25 74 THR A CA 1
ATOM 597 C C . THR A 1 74 ? 7.885 -0.875 -2.280 1.00 95.25 74 THR A C 1
ATOM 599 O O . THR A 1 74 ? 8.898 -0.665 -2.932 1.00 95.25 74 THR A O 1
ATOM 602 N N . ALA A 1 75 ? 7.260 -2.054 -2.271 1.00 94.81 75 ALA A N 1
ATOM 603 C CA . ALA A 1 75 ? 7.740 -3.233 -2.996 1.00 94.81 75 ALA A CA 1
ATOM 604 C C . ALA A 1 75 ? 7.886 -2.965 -4.502 1.00 94.81 75 ALA A C 1
ATOM 606 O O . ALA A 1 75 ? 8.919 -3.237 -5.112 1.00 94.81 75 ALA A O 1
ATOM 607 N N . CYS A 1 76 ? 6.852 -2.362 -5.092 1.00 95.75 76 CYS A N 1
ATOM 608 C CA . CYS A 1 76 ? 6.848 -1.971 -6.494 1.00 95.75 76 CYS A CA 1
ATOM 609 C C . CYS A 1 76 ? 7.968 -0.967 -6.808 1.00 95.75 76 CYS A C 1
ATOM 611 O O . CYS A 1 76 ? 8.657 -1.103 -7.817 1.00 95.75 76 CYS A O 1
ATOM 613 N N . LEU A 1 77 ? 8.153 0.052 -5.967 1.00 93.81 77 LEU A N 1
ATOM 614 C CA . LEU A 1 77 ? 9.199 1.055 -6.161 1.00 93.81 77 LEU A CA 1
ATOM 615 C C . LEU A 1 77 ? 10.592 0.450 -5.976 1.00 93.81 77 LEU A C 1
ATOM 617 O O . LEU A 1 77 ? 11.458 0.734 -6.782 1.00 93.81 77 LEU A O 1
ATOM 621 N N . GLU A 1 78 ? 10.810 -0.427 -4.999 1.00 92.62 78 GLU A N 1
ATOM 622 C CA . GLU A 1 78 ? 12.082 -1.144 -4.817 1.00 92.62 78 GLU A CA 1
ATOM 623 C C . GLU A 1 78 ? 12.452 -1.967 -6.057 1.00 92.62 78 GLU A C 1
ATOM 625 O O . GLU A 1 78 ? 13.603 -1.948 -6.490 1.00 92.62 78 GLU A O 1
ATOM 630 N N . GLN A 1 79 ? 11.472 -2.648 -6.660 1.00 93.44 79 GLN A N 1
ATOM 631 C CA . GLN A 1 79 ? 11.697 -3.474 -7.845 1.00 93.44 79 GLN A CA 1
ATOM 632 C C . GLN A 1 79 ? 12.018 -2.641 -9.100 1.00 93.44 79 GLN A C 1
ATOM 634 O O . GLN A 1 79 ? 12.809 -3.073 -9.936 1.00 93.44 79 GLN A O 1
ATOM 639 N N . HIS A 1 80 ? 11.393 -1.468 -9.254 1.00 90.88 80 HIS A N 1
ATOM 640 C CA . HIS A 1 80 ? 11.403 -0.703 -10.514 1.00 90.88 80 HIS A CA 1
ATOM 641 C C . HIS A 1 80 ? 12.157 0.643 -10.446 1.00 90.88 80 HIS A C 1
ATOM 643 O O . HIS A 1 80 ? 12.489 1.208 -11.485 1.00 90.88 80 HIS A O 1
ATOM 649 N N . LEU A 1 81 ? 12.439 1.169 -9.249 1.00 83.06 81 LEU A N 1
ATOM 650 C CA . LEU A 1 81 ? 13.159 2.422 -8.965 1.00 83.06 81 LEU A CA 1
ATOM 651 C C . LEU A 1 81 ? 13.957 2.327 -7.646 1.00 83.06 81 LEU A C 1
ATOM 653 O O . LEU A 1 81 ? 13.511 2.817 -6.606 1.00 83.06 81 LEU A O 1
ATOM 657 N N . PRO A 1 82 ? 15.196 1.817 -7.666 1.00 61.56 82 PRO A N 1
ATOM 658 C CA . PRO A 1 82 ? 16.012 1.699 -6.454 1.00 61.56 82 PRO A CA 1
ATOM 659 C C . PRO A 1 82 ? 16.414 3.045 -5.806 1.00 61.56 82 PRO A C 1
ATOM 661 O O . PRO A 1 82 ? 16.980 3.051 -4.717 1.00 61.56 82 PRO A O 1
ATOM 664 N N . ALA A 1 83 ? 16.123 4.194 -6.432 1.00 55.62 83 ALA A N 1
ATOM 665 C CA . ALA A 1 83 ? 16.498 5.523 -5.942 1.00 55.62 83 ALA A CA 1
ATOM 666 C C . ALA A 1 83 ? 15.313 6.507 -5.947 1.00 55.62 83 ALA A C 1
ATOM 668 O O . ALA A 1 83 ? 15.261 7.440 -6.750 1.00 55.62 83 ALA A O 1
ATOM 669 N N . VAL A 1 84 ? 14.345 6.321 -5.045 1.00 53.75 84 VAL A N 1
ATOM 670 C CA . VAL A 1 84 ? 13.262 7.299 -4.843 1.00 53.75 84 VAL A CA 1
ATOM 671 C C . VAL A 1 84 ? 13.671 8.317 -3.776 1.00 53.75 84 VAL A C 1
ATOM 673 O O . VAL A 1 84 ? 13.904 7.970 -2.621 1.00 53.75 84 VAL A O 1
ATOM 676 N N . LYS A 1 85 ? 13.730 9.600 -4.155 1.00 46.81 85 LYS A N 1
ATOM 677 C CA . LYS A 1 85 ? 13.801 10.721 -3.206 1.00 46.81 85 LYS A CA 1
ATOM 678 C C . LYS A 1 85 ? 12.388 11.055 -2.726 1.00 46.81 85 LYS A C 1
ATOM 680 O O . LYS A 1 85 ? 11.488 11.246 -3.538 1.00 46.81 85 LYS A O 1
ATOM 685 N N . SER A 1 86 ? 12.206 11.122 -1.412 1.00 46.59 86 SER A N 1
ATOM 686 C CA . SER A 1 86 ? 10.932 11.486 -0.786 1.00 46.59 86 SER A CA 1
ATOM 687 C C . SER A 1 86 ? 10.715 13.000 -0.840 1.00 46.59 86 SER A C 1
ATOM 689 O O . SER A 1 86 ? 11.592 13.745 -0.405 1.00 46.59 86 SER A O 1
ATOM 691 N N . PHE A 1 87 ? 9.559 13.458 -1.336 1.00 46.59 87 PHE A N 1
ATOM 692 C CA . PHE A 1 87 ? 9.023 14.782 -0.999 1.00 46.59 87 PHE A CA 1
ATOM 693 C C . PHE A 1 87 ? 7.525 14.910 -1.314 1.00 46.59 87 PHE A C 1
ATOM 695 O O . PHE A 1 87 ? 7.104 14.588 -2.420 1.00 46.59 87 PHE A O 1
ATOM 702 N N . SER A 1 88 ? 6.752 15.452 -0.368 1.00 50.59 88 SER A N 1
ATOM 703 C CA . SER A 1 88 ? 5.933 16.669 -0.533 1.00 50.59 88 SER A CA 1
ATOM 704 C C . SER A 1 88 ? 5.188 16.988 0.766 1.00 50.59 88 SER A C 1
ATOM 706 O O . SER A 1 88 ? 4.827 16.089 1.520 1.00 50.59 88 SER A O 1
ATOM 708 N N . SER A 1 89 ? 4.983 18.281 1.021 1.00 47.16 89 SER A N 1
ATOM 709 C CA . SER A 1 89 ? 4.108 18.809 2.072 1.00 47.16 89 SER A CA 1
ATOM 710 C C . SER A 1 89 ? 2.649 18.552 1.686 1.00 47.16 89 SER A C 1
ATOM 712 O O . SER A 1 89 ? 2.259 18.857 0.559 1.00 47.16 89 SER A O 1
ATOM 714 N N . TRP A 1 90 ? 1.862 17.967 2.589 1.00 62.34 90 TRP A N 1
ATOM 715 C CA . TRP A 1 90 ? 0.449 17.654 2.366 1.00 62.34 90 TRP A CA 1
ATOM 716 C C . TRP A 1 90 ? -0.413 18.439 3.347 1.00 62.34 90 TRP A C 1
ATOM 718 O O . TRP A 1 90 ? -0.044 18.608 4.510 1.00 62.34 90 TRP A O 1
ATOM 728 N N . MET A 1 91 ? -1.563 18.914 2.870 1.00 51.94 91 MET A N 1
ATOM 729 C CA . MET A 1 91 ? -2.576 19.529 3.722 1.00 51.94 91 MET A CA 1
ATOM 730 C C . MET A 1 91 ? -3.155 18.500 4.700 1.00 51.94 91 MET A C 1
ATOM 732 O O . MET A 1 91 ? -3.221 17.306 4.403 1.00 51.94 91 MET A O 1
ATOM 736 N N . ALA A 1 92 ? -3.535 18.972 5.887 1.00 58.88 92 ALA A N 1
ATOM 737 C CA . ALA A 1 92 ? -4.186 18.157 6.900 1.00 58.88 92 ALA A CA 1
ATOM 738 C C . ALA A 1 92 ? -5.623 17.844 6.466 1.00 58.88 92 ALA A C 1
ATOM 740 O O . ALA A 1 92 ? -6.398 18.770 6.246 1.00 58.88 92 ALA A O 1
ATOM 741 N N . GLU A 1 93 ? -5.959 16.560 6.363 1.00 63.59 93 GLU A N 1
ATOM 742 C CA . GLU A 1 93 ? -7.326 16.090 6.129 1.00 63.59 93 GLU A CA 1
ATOM 743 C C . GLU A 1 93 ? -7.796 15.298 7.343 1.00 63.59 93 GLU A C 1
ATOM 745 O O . GLU A 1 93 ? -7.017 14.590 7.979 1.00 63.59 93 GLU A O 1
ATOM 750 N N . SER A 1 94 ? -9.062 15.466 7.713 1.00 71.62 94 SER A N 1
ATOM 751 C CA . SER A 1 94 ? -9.481 15.164 9.087 1.00 71.62 94 SER A CA 1
ATOM 752 C C . SER A 1 94 ? -9.913 13.718 9.353 1.00 71.62 94 SER A C 1
ATOM 754 O O . SER A 1 94 ? -9.864 13.296 10.507 1.00 71.62 94 SER A O 1
ATOM 756 N N . ASP A 1 95 ? -10.292 12.943 8.330 1.00 88.25 95 ASP A N 1
ATOM 757 C CA . ASP A 1 95 ? -10.826 11.588 8.516 1.00 88.25 95 ASP A CA 1
ATOM 758 C C . ASP A 1 95 ? -10.343 10.567 7.466 1.00 88.25 95 ASP A C 1
ATOM 760 O O . ASP A 1 95 ? -9.893 10.904 6.366 1.00 88.25 95 ASP A O 1
ATOM 764 N N . VAL A 1 96 ? -10.450 9.281 7.817 1.00 89.94 96 VAL A N 1
ATOM 765 C CA . VAL A 1 96 ? -10.010 8.147 6.985 1.00 89.94 96 VAL A CA 1
ATOM 766 C C . VAL A 1 96 ? -10.760 8.071 5.648 1.00 89.94 96 VAL A C 1
ATOM 768 O O . VAL A 1 96 ? -10.150 7.720 4.639 1.00 89.94 96 VAL A O 1
ATOM 771 N N . GLY A 1 97 ? -12.045 8.428 5.597 1.00 92.25 97 GLY A N 1
ATOM 772 C CA . GLY A 1 97 ? -12.851 8.407 4.372 1.00 92.25 97 GLY A CA 1
ATOM 773 C C . GLY A 1 97 ? -12.391 9.449 3.350 1.00 92.25 97 GLY A C 1
ATOM 774 O O . GLY A 1 97 ? -12.235 9.142 2.161 1.00 92.25 97 GLY A O 1
ATOM 775 N N . SER A 1 98 ? -12.077 10.660 3.814 1.00 92.44 98 SER A N 1
ATOM 776 C CA . SER A 1 98 ? -11.463 11.703 2.978 1.00 92.44 98 SER A CA 1
ATOM 777 C C . SER A 1 98 ? -10.118 11.238 2.407 1.00 92.44 98 SER A C 1
ATOM 779 O O . SER A 1 98 ? -9.867 11.351 1.201 1.00 92.44 98 SER A O 1
ATOM 781 N N . TRP A 1 99 ? -9.285 10.597 3.234 1.00 94.00 99 TRP A N 1
ATOM 782 C CA . TRP A 1 99 ? -8.033 9.995 2.773 1.00 94.00 99 TRP A CA 1
ATOM 783 C C . TRP A 1 99 ? -8.246 8.890 1.739 1.00 94.00 99 TRP A C 1
ATOM 785 O O . TRP A 1 99 ? -7.555 8.883 0.722 1.00 94.00 99 TRP A O 1
ATOM 795 N N . LEU A 1 100 ? -9.207 7.986 1.935 1.00 94.44 100 LEU A N 1
ATOM 796 C CA . LEU A 1 100 ? -9.523 6.937 0.961 1.00 94.44 100 LEU A CA 1
ATOM 797 C C . LEU A 1 100 ? -9.913 7.527 -0.398 1.00 94.44 100 LEU A C 1
ATOM 799 O O . LEU A 1 100 ? -9.414 7.074 -1.428 1.00 94.44 100 LEU A O 1
ATOM 803 N N . THR A 1 101 ? -10.700 8.604 -0.409 1.00 94.25 101 THR A N 1
ATOM 804 C CA . THR A 1 101 ? -11.053 9.322 -1.643 1.00 94.25 101 THR A CA 1
ATOM 805 C C . THR A 1 101 ? -9.807 9.852 -2.363 1.00 94.25 101 THR A C 1
ATOM 807 O O . THR A 1 101 ? -9.654 9.662 -3.576 1.00 94.25 101 THR A O 1
ATOM 810 N N . ILE A 1 102 ? -8.878 10.465 -1.622 1.00 93.38 102 ILE A N 1
ATOM 811 C CA . ILE A 1 102 ? -7.606 10.971 -2.160 1.00 93.38 102 ILE A CA 1
ATOM 812 C C . ILE A 1 102 ? -6.758 9.823 -2.714 1.00 93.38 102 ILE A C 1
ATOM 814 O O . ILE A 1 102 ? -6.283 9.900 -3.851 1.00 93.38 102 ILE A O 1
ATOM 818 N N . LEU A 1 1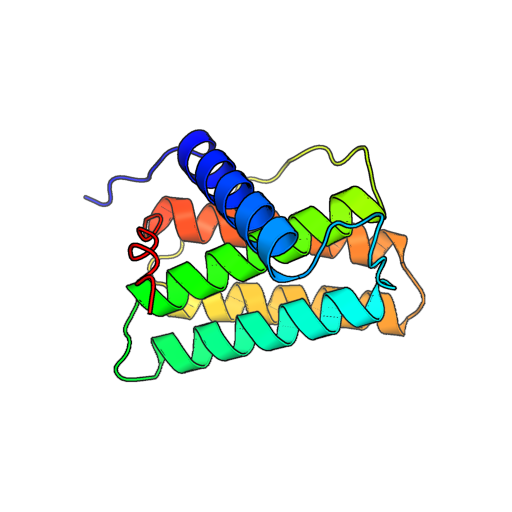03 ? -6.580 8.751 -1.943 1.00 95.25 103 LEU A N 1
ATOM 819 C CA . LEU A 1 103 ? -5.783 7.589 -2.334 1.00 95.25 103 LEU A CA 1
ATOM 820 C C . LEU A 1 103 ? -6.348 6.935 -3.600 1.00 95.25 103 LEU A C 1
ATOM 822 O O . LEU A 1 103 ? -5.601 6.676 -4.547 1.00 95.25 103 LEU A O 1
ATOM 826 N N . THR A 1 104 ? -7.666 6.744 -3.669 1.00 96.12 104 THR A N 1
ATOM 827 C CA . THR A 1 104 ? -8.339 6.153 -4.832 1.00 96.12 104 THR A CA 1
ATOM 828 C C . THR A 1 104 ? -8.213 7.048 -6.058 1.00 96.12 104 THR A C 1
ATOM 830 O O . THR A 1 104 ? -7.933 6.562 -7.158 1.00 96.12 104 THR A O 1
ATOM 833 N N . HIS A 1 105 ? -8.334 8.368 -5.895 1.00 95.69 105 HIS A N 1
ATOM 834 C CA . HIS A 1 105 ? -8.074 9.306 -6.982 1.00 95.69 105 HIS A CA 1
ATOM 835 C C . HIS A 1 105 ? -6.627 9.204 -7.493 1.00 95.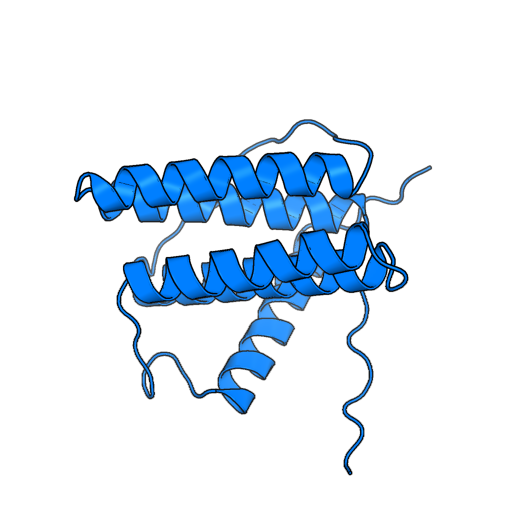69 105 HIS A C 1
ATOM 837 O O . HIS A 1 105 ? -6.412 9.092 -8.702 1.00 95.69 105 HIS A O 1
ATOM 843 N N . LYS A 1 106 ? -5.633 9.207 -6.596 1.00 94.06 106 LYS A N 1
ATOM 844 C CA . LYS A 1 106 ? -4.208 9.124 -6.959 1.00 94.06 106 LYS A CA 1
ATOM 845 C C . LYS A 1 106 ? -3.859 7.802 -7.638 1.00 94.06 106 LYS A C 1
ATOM 847 O O . LYS A 1 106 ? -3.147 7.812 -8.641 1.00 94.06 106 LYS A O 1
ATOM 852 N N . LEU A 1 107 ? -4.419 6.686 -7.174 1.00 97.19 107 LEU A N 1
ATOM 853 C CA . LEU A 1 107 ? -4.255 5.399 -7.844 1.00 97.19 107 LEU A CA 1
ATOM 854 C C . LEU A 1 107 ? -4.808 5.435 -9.275 1.00 97.19 107 LEU A C 1
ATOM 856 O O . LEU A 1 107 ? -4.121 5.019 -10.203 1.00 97.19 107 LEU A O 1
ATOM 860 N N . ARG A 1 108 ? -5.999 6.008 -9.491 1.00 97.25 108 ARG A N 1
ATOM 861 C CA . ARG A 1 108 ? -6.561 6.158 -10.846 1.00 97.25 108 ARG A CA 1
ATOM 862 C C . ARG A 1 108 ? -5.676 7.012 -11.756 1.00 97.25 108 ARG A C 1
ATOM 864 O O . ARG A 1 108 ? -5.623 6.757 -12.955 1.00 97.25 108 ARG A O 1
ATOM 871 N N . VAL A 1 109 ? -4.993 8.029 -11.221 1.00 96.00 109 VAL A N 1
ATOM 872 C CA . VAL A 1 109 ? -4.011 8.813 -11.992 1.00 96.00 109 VAL A CA 1
ATOM 873 C C . VAL A 1 109 ? -2.842 7.922 -12.425 1.00 96.00 109 VAL A C 1
ATOM 875 O O . VAL A 1 109 ? -2.520 7.915 -13.610 1.00 96.00 109 VAL A O 1
ATOM 878 N N . ALA A 1 110 ? -2.265 7.136 -11.509 1.00 95.56 110 ALA A N 1
ATOM 879 C CA . ALA A 1 110 ? -1.177 6.202 -11.820 1.00 95.56 110 ALA A CA 1
ATOM 880 C C . ALA A 1 110 ? -1.590 5.133 -12.852 1.00 95.56 110 ALA A C 1
ATOM 882 O O . ALA A 1 110 ? -0.840 4.793 -13.763 1.00 95.56 110 ALA A O 1
ATOM 883 N N . GLU A 1 111 ? -2.815 4.620 -12.754 1.00 97.12 111 GLU A N 1
ATOM 884 C CA . GLU A 1 111 ? -3.345 3.648 -13.712 1.00 97.12 111 GLU A CA 1
ATOM 885 C C . GLU A 1 111 ? -3.536 4.261 -15.100 1.00 97.12 111 GLU A C 1
ATOM 887 O O . GLU A 1 111 ? -3.235 3.615 -16.101 1.00 97.12 111 GLU A O 1
ATOM 892 N N . ARG A 1 112 ? -3.987 5.519 -15.182 1.00 97.25 112 ARG A N 1
ATOM 893 C CA . ARG A 1 112 ? -4.089 6.234 -16.461 1.00 97.25 112 ARG A CA 1
ATOM 894 C C . ARG A 1 112 ? -2.727 6.464 -17.101 1.00 97.25 112 ARG A C 1
ATOM 896 O O . ARG A 1 112 ? -2.592 6.228 -18.296 1.00 97.25 112 ARG A O 1
ATOM 903 N N . THR A 1 113 ? -1.719 6.880 -16.335 1.00 94.75 113 THR A N 1
ATOM 904 C CA . THR A 1 113 ? -0.362 7.041 -16.883 1.00 94.75 113 THR A CA 1
ATOM 905 C C . THR A 1 113 ? 0.193 5.715 -17.396 1.00 94.75 113 THR A C 1
ATOM 907 O O . THR A 1 113 ? 0.825 5.691 -18.449 1.00 94.75 113 THR A O 1
ATOM 910 N N . TRP A 1 114 ? -0.116 4.608 -16.714 1.00 95.19 114 TRP A N 1
ATOM 911 C CA . TRP A 1 114 ? 0.277 3.273 -17.157 1.00 95.19 114 TRP A CA 1
ATOM 912 C C . TRP A 1 114 ? -0.416 2.866 -18.457 1.00 95.19 114 TRP A C 1
ATOM 914 O O . TRP A 1 114 ? 0.245 2.402 -19.380 1.00 95.19 114 TR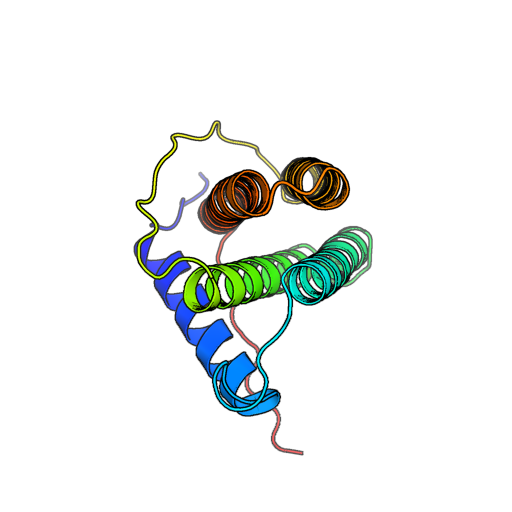P A O 1
ATOM 924 N N . MET A 1 115 ? -1.732 3.082 -18.560 1.00 95.25 115 MET A N 1
ATOM 925 C CA . MET A 1 115 ? -2.496 2.794 -19.782 1.00 95.25 115 MET A CA 1
ATOM 926 C C . MET A 1 115 ? -2.015 3.613 -20.988 1.00 95.25 115 MET A C 1
ATOM 928 O O . MET A 1 115 ? -2.122 3.148 -22.117 1.00 95.25 115 MET A O 1
ATOM 932 N N . ASN A 1 116 ? -1.431 4.788 -20.749 1.00 96.44 116 ASN A N 1
ATOM 933 C CA . ASN A 1 116 ? -0.805 5.611 -21.784 1.00 96.44 116 ASN A CA 1
ATOM 934 C C . ASN A 1 116 ? 0.625 5.158 -22.151 1.00 96.44 116 ASN A C 1
ATOM 936 O O . ASN A 1 116 ? 1.266 5.797 -22.981 1.00 96.44 116 ASN A O 1
ATOM 940 N N . GLY A 1 117 ? 1.145 4.091 -21.534 1.00 94.50 117 GLY A N 1
ATOM 941 C CA . GLY A 1 117 ? 2.478 3.545 -21.799 1.00 94.50 117 GLY A CA 1
ATOM 942 C C . GLY A 1 117 ? 3.629 4.239 -21.062 1.00 94.50 117 GLY A C 1
ATOM 943 O O . GLY A 1 117 ? 4.787 3.904 -21.304 1.00 94.50 117 GLY A O 1
ATOM 944 N N . ASP A 1 118 ? 3.354 5.175 -20.144 1.00 94.25 118 ASP A N 1
ATOM 945 C CA . ASP A 1 118 ? 4.397 5.911 -19.419 1.00 94.25 118 ASP A CA 1
ATOM 946 C C . ASP A 1 118 ? 4.697 5.273 -18.052 1.00 94.25 118 ASP A C 1
ATOM 948 O O . ASP A 1 118 ? 4.141 5.630 -17.003 1.00 94.25 118 ASP A O 1
ATOM 952 N N . ALA A 1 119 ? 5.609 4.299 -18.059 1.00 92.81 119 ALA A N 1
ATOM 953 C CA . ALA A 1 119 ? 6.054 3.609 -16.849 1.00 92.81 119 ALA A CA 1
ATOM 954 C C . ALA A 1 119 ? 6.731 4.559 -15.843 1.00 92.81 119 ALA A C 1
ATOM 956 O O . ALA A 1 119 ? 6.518 4.437 -14.635 1.00 92.81 119 ALA A O 1
ATOM 957 N N . LYS A 1 120 ? 7.508 5.541 -16.318 1.00 92.19 120 LYS A N 1
ATOM 958 C CA . LYS A 1 120 ? 8.238 6.476 -15.452 1.00 92.19 120 LYS A CA 1
ATOM 959 C C . LYS A 1 120 ? 7.277 7.417 -14.731 1.00 92.19 120 LYS A C 1
ATOM 961 O O . LYS A 1 120 ? 7.392 7.589 -13.515 1.00 92.19 120 LYS A O 1
ATOM 966 N N . ALA A 1 121 ? 6.309 7.986 -15.449 1.00 92.19 121 ALA A N 1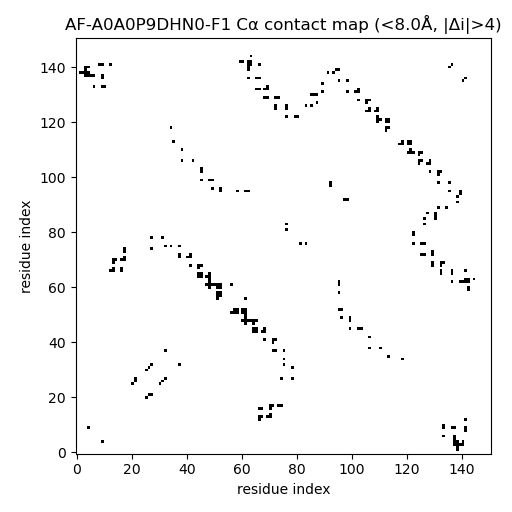
ATOM 967 C CA . ALA A 1 121 ? 5.259 8.791 -14.837 1.00 92.19 121 ALA A CA 1
ATOM 968 C C . ALA A 1 121 ? 4.432 7.958 -13.855 1.00 92.19 121 ALA A C 1
ATOM 970 O O . ALA A 1 121 ? 4.154 8.424 -12.754 1.00 92.19 121 ALA A O 1
ATOM 971 N N . THR A 1 122 ? 4.119 6.706 -14.193 1.00 94.56 122 THR A N 1
ATOM 972 C CA . THR A 1 122 ? 3.398 5.792 -13.291 1.00 94.56 122 THR A CA 1
ATOM 973 C C . THR A 1 122 ? 4.132 5.599 -11.967 1.00 94.56 122 THR A C 1
ATOM 975 O O . THR A 1 122 ? 3.538 5.758 -10.902 1.00 94.56 122 THR A O 1
ATOM 978 N N . LEU A 1 12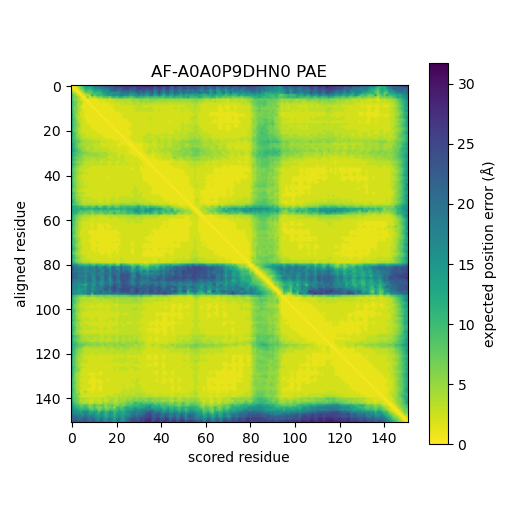3 ? 5.436 5.325 -12.002 1.00 94.00 123 LEU A N 1
ATOM 979 C CA . LEU A 1 123 ? 6.249 5.150 -10.795 1.00 94.00 123 LEU A CA 1
ATOM 980 C C . LEU A 1 123 ? 6.382 6.453 -9.981 1.00 94.00 123 LEU A C 1
ATOM 982 O O . LEU A 1 123 ? 6.402 6.426 -8.746 1.00 94.00 123 LEU A O 1
ATOM 986 N N . SER A 1 124 ? 6.388 7.609 -10.654 1.00 91.62 124 SER A N 1
ATOM 987 C CA . SER A 1 124 ? 6.297 8.914 -9.991 1.00 91.62 124 SER A CA 1
ATOM 988 C C . SER A 1 124 ? 4.957 9.087 -9.264 1.0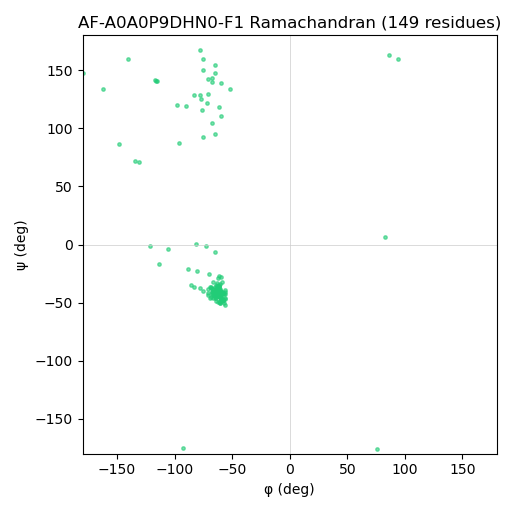0 91.62 124 SER A C 1
ATOM 990 O O . SER A 1 124 ? 4.943 9.446 -8.087 1.00 91.62 124 SER A O 1
ATOM 992 N N . GLN A 1 12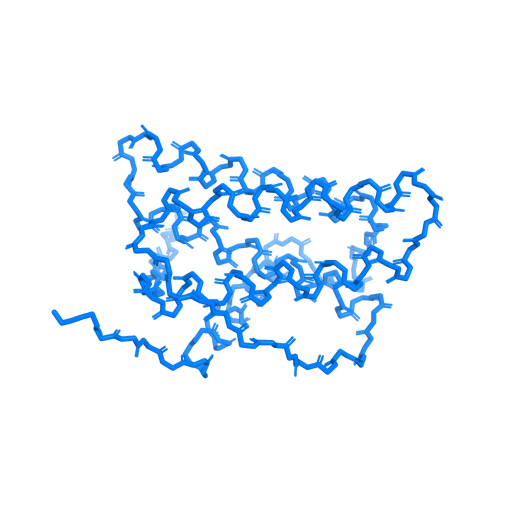5 ? 3.835 8.745 -9.905 1.00 93.50 125 GLN A N 1
ATOM 993 C CA . GLN A 1 125 ? 2.512 8.790 -9.272 1.00 93.50 125 GLN A CA 1
ATOM 994 C C . GLN A 1 125 ? 2.392 7.802 -8.105 1.00 93.50 125 GLN A C 1
ATOM 996 O O . GLN A 1 125 ? 1.773 8.122 -7.092 1.00 93.50 125 GLN A O 1
ATOM 1001 N N . LEU A 1 126 ? 3.026 6.630 -8.196 1.00 94.75 126 LEU A N 1
ATOM 1002 C CA . LEU A 1 126 ? 3.090 5.675 -7.090 1.00 94.75 126 LEU A CA 1
ATOM 1003 C C . LEU A 1 126 ? 3.884 6.220 -5.897 1.00 94.75 126 LEU A C 1
ATOM 1005 O O . LEU A 1 126 ? 3.444 6.074 -4.761 1.00 94.75 126 LEU A O 1
ATOM 1009 N N . SER A 1 127 ? 4.993 6.923 -6.130 1.00 92.50 127 SER A N 1
ATOM 1010 C CA . SER A 1 127 ? 5.727 7.614 -5.056 1.00 92.50 127 SER A CA 1
ATOM 1011 C C . SER A 1 127 ? 4.852 8.650 -4.335 1.00 92.50 127 SER A C 1
ATOM 1013 O O . SER A 1 127 ? 4.852 8.725 -3.106 1.00 92.50 127 SER A O 1
ATOM 1015 N N . VAL A 1 128 ? 4.045 9.400 -5.091 1.00 91.56 128 VAL A N 1
ATOM 1016 C CA . VAL A 1 128 ? 3.077 10.372 -4.553 1.00 91.56 128 VAL A CA 1
ATOM 1017 C C . VAL A 1 128 ? 1.963 9.673 -3.764 1.00 91.56 128 VAL A C 1
ATOM 1019 O O . VAL A 1 128 ? 1.618 10.107 -2.666 1.00 91.56 128 VAL A O 1
ATOM 1022 N N . LEU A 1 129 ? 1.425 8.566 -4.284 1.00 94.06 129 LEU A N 1
ATOM 1023 C CA . LEU A 1 129 ? 0.413 7.760 -3.598 1.00 94.06 129 LEU A CA 1
ATOM 1024 C C . LEU A 1 129 ? 0.950 7.188 -2.278 1.00 94.06 129 LEU A C 1
ATOM 1026 O O . LEU A 1 129 ? 0.265 7.253 -1.262 1.00 94.06 129 LEU A O 1
ATOM 1030 N N . ARG A 1 130 ? 2.193 6.694 -2.265 1.00 94.62 130 ARG A N 1
ATOM 1031 C CA . ARG A 1 130 ? 2.864 6.228 -1.045 1.00 94.62 130 ARG A CA 1
ATOM 1032 C C . ARG A 1 130 ? 2.954 7.336 0.000 1.00 94.62 130 ARG A C 1
ATOM 1034 O O . ARG A 1 130 ? 2.639 7.097 1.162 1.00 94.62 130 ARG A O 1
ATOM 1041 N N . ALA A 1 131 ? 3.367 8.537 -0.404 1.00 91.31 131 ALA A N 1
ATOM 1042 C CA . ALA A 1 131 ? 3.454 9.680 0.500 1.00 91.31 131 ALA A CA 1
ATOM 1043 C C . ALA A 1 131 ? 2.084 10.033 1.106 1.00 91.31 131 ALA A C 1
ATOM 1045 O O . ALA A 1 131 ? 1.998 10.282 2.307 1.00 91.31 131 ALA A O 1
ATOM 1046 N N . ALA A 1 132 ? 1.011 9.965 0.312 1.00 92.19 132 ALA A N 1
ATOM 1047 C CA . ALA A 1 132 ? -0.353 10.144 0.804 1.00 92.19 132 ALA A CA 1
ATOM 1048 C C . ALA A 1 132 ? -0.768 9.044 1.802 1.00 92.19 132 ALA A C 1
ATOM 1050 O O . ALA A 1 132 ? -1.382 9.351 2.822 1.00 92.19 132 ALA A O 1
ATOM 1051 N N . CYS A 1 133 ? -0.383 7.778 1.581 1.00 94.25 133 CYS A N 1
ATOM 1052 C CA . CYS A 1 133 ? -0.603 6.721 2.576 1.00 94.25 133 CYS A CA 1
ATOM 1053 C C . CYS A 1 133 ? 0.126 7.026 3.890 1.00 94.25 133 CYS A C 1
ATOM 1055 O O . CYS A 1 133 ? -0.460 6.875 4.961 1.00 94.25 133 CYS A O 1
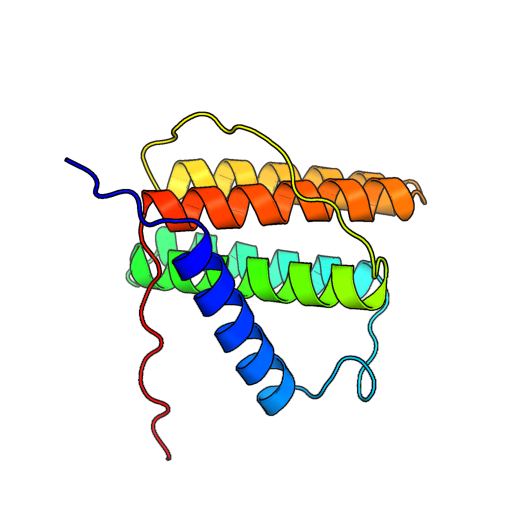ATOM 1057 N N . CYS A 1 134 ? 1.382 7.481 3.821 1.00 92.31 134 CYS A N 1
ATOM 1058 C CA . CYS A 1 134 ? 2.133 7.858 5.016 1.00 92.31 134 CYS A CA 1
ATOM 1059 C C . CYS A 1 134 ? 1.457 9.012 5.764 1.00 92.31 134 CYS A C 1
ATOM 1061 O O . CYS A 1 134 ? 1.310 8.931 6.977 1.00 92.31 134 CYS A O 1
ATOM 1063 N N . ALA A 1 135 ? 1.004 10.050 5.055 1.00 90.75 135 ALA A N 1
ATOM 1064 C CA . ALA A 1 135 ? 0.300 11.182 5.655 1.00 90.75 135 ALA A CA 1
ATOM 1065 C C . ALA A 1 135 ? -0.999 10.751 6.358 1.00 90.75 135 ALA A C 1
ATOM 1067 O O . ALA A 1 135 ? -1.235 11.147 7.500 1.00 90.75 135 ALA A O 1
ATOM 1068 N N . CYS A 1 136 ? -1.786 9.875 5.725 1.00 92.31 136 CYS A N 1
ATOM 1069 C CA . CYS A 1 136 ? -2.981 9.291 6.330 1.00 92.31 136 CYS A CA 1
ATOM 1070 C C . CYS A 1 136 ? -2.655 8.568 7.647 1.00 92.31 136 CYS A C 1
ATOM 1072 O O . CYS A 1 136 ? -3.274 8.854 8.674 1.00 92.31 136 CYS A O 1
ATOM 1074 N N . LEU A 1 137 ? -1.645 7.690 7.639 1.00 92.75 137 LEU A N 1
ATOM 1075 C CA . LEU A 1 137 ? -1.205 6.943 8.824 1.00 92.75 137 LEU A CA 1
ATOM 1076 C C . LEU A 1 137 ? -0.637 7.866 9.910 1.00 92.75 137 LEU A C 1
ATOM 1078 O O . LEU A 1 137 ? -0.879 7.645 11.091 1.00 92.75 137 LEU A O 1
ATOM 1082 N N . MET A 1 138 ? 0.079 8.929 9.535 1.00 90.50 138 MET A N 1
ATOM 1083 C CA . MET A 1 138 ? 0.599 9.906 10.496 1.00 90.50 138 MET A CA 1
ATOM 1084 C C . MET A 1 138 ? -0.516 10.645 11.245 1.00 90.50 138 MET A C 1
ATOM 1086 O O . MET A 1 138 ? -0.360 10.949 12.426 1.00 90.50 138 MET A O 1
ATOM 1090 N N . GLN A 1 139 ? -1.627 10.934 10.566 1.00 89.88 139 GLN A N 1
ATOM 1091 C CA . GLN A 1 139 ? -2.752 11.685 11.131 1.00 89.88 139 GLN A CA 1
ATOM 1092 C C . GLN A 1 139 ? -3.739 10.797 11.894 1.00 89.88 139 GLN A C 1
ATOM 1094 O O . GLN A 1 139 ? -4.299 11.231 12.895 1.00 89.88 139 GLN A O 1
ATOM 1099 N N . ASN A 1 140 ? -3.947 9.562 11.437 1.00 90.62 140 ASN A N 1
ATOM 1100 C CA . ASN A 1 140 ? -4.976 8.666 11.975 1.00 90.62 140 ASN A CA 1
ATOM 1101 C C . ASN A 1 140 ? -4.404 7.535 12.845 1.00 90.62 140 ASN A C 1
ATOM 1103 O O . ASN A 1 140 ? -5.161 6.771 13.435 1.00 90.62 140 ASN A O 1
ATOM 1107 N N . GLY A 1 141 ? -3.077 7.440 12.943 1.00 90.62 141 GLY A N 1
ATOM 1108 C CA . GLY A 1 141 ? -2.378 6.397 13.679 1.00 90.62 141 GLY A CA 1
ATOM 1109 C C . GLY A 1 141 ? -1.967 5.212 12.803 1.00 90.62 141 GLY A C 1
ATOM 1110 O O . GLY A 1 141 ? -2.497 4.965 11.718 1.00 90.62 141 GLY A O 1
ATOM 1111 N N . VAL A 1 142 ? -0.988 4.457 13.301 1.00 89.44 142 VAL A N 1
ATOM 1112 C CA . VAL A 1 142 ? -0.586 3.170 12.730 1.00 89.44 142 VAL A CA 1
ATOM 1113 C C . VAL A 1 142 ? -1.271 2.073 13.539 1.00 89.44 142 VAL A C 1
ATOM 1115 O O . VAL A 1 142 ? -1.018 1.975 14.740 1.00 89.44 142 VAL A O 1
ATOM 1118 N N . PRO A 1 143 ? -2.101 1.226 12.914 1.00 89.44 143 PRO A N 1
ATOM 1119 C CA . PRO A 1 143 ? -2.764 0.148 13.624 1.00 89.44 143 PRO A CA 1
ATOM 1120 C C . PRO A 1 143 ? -1.757 -0.934 13.999 1.00 89.44 143 PRO A C 1
ATOM 1122 O O . PRO A 1 143 ? -0.879 -1.302 13.209 1.00 89.44 143 PRO A O 1
ATOM 1125 N N . GLU A 1 144 ? -1.926 -1.512 15.183 1.00 81.69 144 GLU A N 1
ATOM 1126 C CA . GLU A 1 144 ? -1.160 -2.689 15.558 1.00 81.69 144 GLU A CA 1
ATOM 1127 C C . GLU A 1 144 ? -1.561 -3.890 14.696 1.00 81.69 144 GLU A C 1
ATOM 1129 O O . GLU A 1 144 ? -2.727 -4.100 14.318 1.00 81.69 144 GLU A O 1
ATOM 1134 N N . ARG A 1 145 ? -0.560 -4.707 14.365 1.00 71.12 145 ARG A N 1
ATOM 1135 C CA . ARG A 1 145 ? -0.805 -5.996 13.733 1.00 71.12 145 ARG A CA 1
ATOM 1136 C C . ARG A 1 145 ? -1.287 -6.967 14.815 1.00 71.12 145 ARG A C 1
ATOM 1138 O O . ARG A 1 145 ? -0.553 -7.160 15.783 1.00 71.12 145 ARG A O 1
ATOM 1145 N N . PRO A 1 146 ? -2.448 -7.624 14.654 1.00 66.31 146 PRO A N 1
ATOM 1146 C CA . PRO A 1 146 ? -2.846 -8.678 15.575 1.00 66.31 146 PRO A CA 1
ATOM 1147 C C . PRO A 1 146 ? -1.796 -9.793 15.553 1.00 66.31 146 PRO A C 1
ATOM 1149 O O . PRO A 1 146 ? -1.276 -10.138 14.485 1.00 66.31 146 PRO A O 1
ATOM 1152 N N . ALA A 1 147 ? -1.475 -10.336 16.730 1.00 57.94 147 ALA A N 1
ATOM 1153 C CA . ALA A 1 147 ? -0.566 -11.467 16.852 1.00 57.94 147 ALA A CA 1
ATOM 1154 C C . ALA A 1 147 ? -1.021 -12.593 15.914 1.00 57.94 147 ALA A C 1
ATOM 1156 O O . ALA A 1 147 ? -2.214 -12.903 15.833 1.00 57.94 147 ALA A O 1
ATOM 1157 N N . VAL A 1 148 ? -0.077 -13.176 15.172 1.00 59.62 148 VAL A N 1
ATOM 1158 C CA . VAL A 1 148 ? -0.358 -14.334 14.321 1.00 59.62 148 VAL A CA 1
ATOM 1159 C C . VAL A 1 148 ? -0.876 -15.435 15.240 1.00 59.62 148 VAL A C 1
ATOM 1161 O O . VAL A 1 148 ? -0.127 -15.949 16.065 1.00 59.62 148 VAL A O 1
ATOM 1164 N N . ARG A 1 149 ? -2.165 -15.774 15.132 1.00 43.72 149 ARG A N 1
ATOM 1165 C CA . ARG A 1 149 ? -2.681 -16.997 15.744 1.00 43.72 149 ARG A CA 1
ATOM 1166 C C . ARG A 1 149 ? -2.044 -18.146 14.976 1.00 43.72 149 ARG A C 1
ATOM 1168 O O . ARG A 1 149 ? -2.400 -18.381 13.826 1.00 43.72 149 ARG A O 1
ATOM 1175 N N . THR A 1 150 ? -1.055 -18.788 15.585 1.00 39.75 150 THR A N 1
ATOM 1176 C CA . THR A 1 150 ? -0.576 -20.103 15.165 1.00 39.75 150 THR A CA 1
ATOM 1177 C C . THR A 1 150 ? -1.726 -21.077 15.397 1.00 39.75 150 THR A C 1
ATOM 1179 O O . THR A 1 150 ? -1.970 -21.482 16.533 1.00 39.75 150 THR A O 1
ATOM 1182 N N . THR A 1 151 ? -2.506 -21.327 14.351 1.00 39.81 151 THR A N 1
ATOM 1183 C CA . THR A 1 151 ? -3.450 -22.447 14.277 1.00 39.81 151 THR A CA 1
ATOM 1184 C C . THR A 1 151 ? -2.753 -23.637 13.662 1.00 39.81 151 THR A C 1
ATOM 1186 O O . THR A 1 151 ? -2.099 -23.404 12.618 1.00 39.81 151 THR A O 1
#

pLDDT: mean 87.17, std 15.16, range [38.78, 98.44]

Organism: NCBI:txid186479

Radius of gyration: 14.87 Å; Cα contacts (8 Å, |Δi|>4): 169; chains: 1; bounding box: 35×42×42 Å

Solvent-accessible surface area (backbone atoms only — not comparable to full-atom values): 8596 Å² total; per-residue (Å²): 134,82,78,62,51,58,68,68,61,52,53,50,50,29,50,55,49,37,55,50,46,29,73,75,70,48,40,70,85,81,56,69,71,56,71,71,55,49,54,51,54,38,53,55,32,47,51,53,15,51,52,21,48,79,40,95,62,31,65,58,49,15,44,43,25,42,46,51,29,34,19,51,43,51,53,47,36,56,76,75,44,86,77,77,81,91,84,82,92,74,83,90,73,94,49,71,67,63,46,48,55,52,50,55,53,40,50,51,52,23,51,51,34,42,76,72,68,34,61,69,60,17,54,52,35,43,55,52,40,34,51,50,40,49,52,47,35,25,62,74,46,78,57,82,78,78,78,82,78,88,123

Secondary structure (DSSP, 8-state):
---PPPHHHHHHHHHHHHHHHHHHH--TTTS---HHHHHHHHHHHHHHHHHHHHSTTHHHHHHHHHHHHHHHHHHHHHHH-S-PPP--------SHHHHHHHHHHHHHHHHHHHHTT-HHHHHHHHHHHHHHHHHHHHHH-PPPPPP----

Sequence (151 aa):
MVVSINLAVVEHAIRRERQYQDQKWGTLQEHPHALGAWLTLIRHRLRKAEDAWCGAQGNDEALRRILQVASLITACLEQHLPAVKSFSSWMAESDVGSWLTILTHKLRVAERTWMNGDAKATLSQLSVLRAACCACLMQNGVPERPAVRTT

Foldseek 3Di:
DQQQADLVVLVVLLVVLLVVCCVVPNACVVDPDDPVVLLVVLVVLLVQLVCCCVDPVHNLSSLVSLSNSLNSLVRSCVNPPVDDDDDDDDDDDQDSVVLSVVLVVLSVVLVVCVVVVNPPVSNVSSSVSSVSSSSSCSRVHRHDDPDPPPD